Protein AF-A0A9P4DMH4-F1 (afdb_monomer_lite)

InterPro domains:
  IPR035386 Arm, DNA-binding domain [PF17293] (10-62)

Structure (mmCIF, N/CA/C/O backbone):
data_AF-A0A9P4DMH4-F1
#
_entry.id   AF-A0A9P4DMH4-F1
#
loop_
_atom_site.group_PDB
_atom_site.id
_atom_site.type_symbol
_atom_site.label_atom_id
_atom_site.label_alt_id
_atom_site.label_comp_id
_atom_site.label_asym_id
_atom_site.label_entity_id
_atom_site.label_seq_id
_atom_site.pdbx_PDB_ins_code
_atom_site.Cartn_x
_atom_site.Cartn_y
_atom_site.Cartn_z
_atom_site.occupancy
_atom_site.B_iso_or_equiv
_atom_site.auth_seq_id
_atom_site.auth_comp_id
_atom_site.auth_asym_id
_atom_site.auth_atom_id
_atom_site.pdbx_PDB_model_num
ATOM 1 N N . MET A 1 1 ? -18.482 -13.446 7.324 1.00 39.50 1 MET A N 1
ATOM 2 C CA . MET A 1 1 ? -17.964 -12.811 6.092 1.00 39.50 1 MET A CA 1
ATOM 3 C C . MET A 1 1 ? -16.515 -13.240 5.913 1.00 39.50 1 MET A C 1
ATOM 5 O O . MET A 1 1 ? -15.738 -13.058 6.845 1.00 39.50 1 MET A O 1
ATOM 9 N N . SER A 1 2 ? -16.167 -13.879 4.794 1.00 43.19 2 SER A N 1
ATOM 10 C CA . SER A 1 2 ? -14.784 -14.266 4.486 1.00 43.19 2 SER A CA 1
ATOM 11 C C . SER A 1 2 ? -13.963 -13.011 4.193 1.00 43.19 2 SER A C 1
ATOM 13 O O . SER A 1 2 ? -14.339 -12.197 3.357 1.00 43.19 2 SER A O 1
ATOM 15 N N . ARG A 1 3 ? -12.874 -12.817 4.936 1.00 47.41 3 ARG A N 1
ATOM 16 C CA . ARG A 1 3 ? -11.991 -11.658 4.804 1.00 47.41 3 ARG A CA 1
ATOM 17 C C . ARG A 1 3 ? -10.997 -11.933 3.681 1.00 47.41 3 ARG A C 1
ATOM 19 O O . ARG A 1 3 ? -10.138 -12.792 3.861 1.00 47.41 3 ARG A O 1
ATOM 26 N N . SER A 1 4 ? -11.099 -11.203 2.573 1.00 52.88 4 SER A N 1
ATOM 27 C CA . SER A 1 4 ? -10.150 -11.358 1.474 1.00 52.88 4 SER A CA 1
ATOM 28 C C . SER A 1 4 ? -8.776 -10.778 1.835 1.00 52.88 4 SER A C 1
ATOM 30 O O . SER A 1 4 ? -8.663 -9.652 2.334 1.00 52.88 4 SER A O 1
ATOM 32 N N . THR A 1 5 ? -7.720 -11.564 1.630 1.00 55.66 5 THR A N 1
ATOM 33 C CA . THR A 1 5 ? -6.328 -11.209 1.924 1.00 55.66 5 THR A CA 1
ATOM 34 C C . THR A 1 5 ? -5.636 -10.705 0.666 1.00 55.66 5 THR A C 1
ATOM 36 O O . THR A 1 5 ? -5.555 -11.412 -0.336 1.00 55.66 5 THR A O 1
ATOM 39 N N . PHE A 1 6 ? -5.110 -9.481 0.728 1.00 57.44 6 PHE A N 1
ATOM 40 C CA . PHE A 1 6 ? -4.440 -8.838 -0.396 1.00 57.44 6 PHE A CA 1
ATOM 41 C C . PHE A 1 6 ? -2.969 -8.565 -0.062 1.00 57.44 6 PHE A C 1
ATOM 43 O O . PHE A 1 6 ? -2.655 -7.862 0.905 1.00 57.44 6 PHE A O 1
ATOM 50 N N . LYS A 1 7 ? -2.053 -9.135 -0.852 1.00 58.47 7 LYS A N 1
ATOM 51 C CA . LYS A 1 7 ? -0.603 -8.929 -0.729 1.00 58.47 7 LYS A CA 1
ATOM 52 C C . LYS A 1 7 ? -0.048 -8.409 -2.048 1.00 58.47 7 LYS A C 1
ATOM 54 O O . LYS A 1 7 ? -0.271 -9.017 -3.091 1.00 58.47 7 LYS A O 1
ATOM 59 N N . ILE A 1 8 ? 0.719 -7.326 -1.990 1.00 59.78 8 ILE A N 1
ATOM 60 C CA . ILE A 1 8 ? 1.493 -6.827 -3.130 1.00 59.78 8 ILE A CA 1
ATOM 61 C C . ILE A 1 8 ? 2.971 -7.076 -2.862 1.00 59.78 8 ILE A C 1
ATOM 63 O O . ILE A 1 8 ? 3.478 -6.695 -1.810 1.00 59.78 8 ILE A O 1
ATOM 67 N N . LEU A 1 9 ? 3.671 -7.669 -3.829 1.00 62.66 9 LEU A N 1
ATOM 68 C CA . LEU A 1 9 ? 5.125 -7.794 -3.824 1.00 62.66 9 LEU A CA 1
ATOM 69 C C . LEU A 1 9 ? 5.705 -7.257 -5.133 1.00 62.66 9 LEU A C 1
ATOM 71 O O . LEU A 1 9 ? 5.374 -7.746 -6.211 1.00 62.66 9 LEU A O 1
ATOM 75 N N . PHE A 1 10 ? 6.629 -6.307 -5.030 1.00 64.44 10 PHE A N 1
ATOM 76 C CA . PHE A 1 10 ? 7.429 -5.849 -6.163 1.00 64.44 10 PHE A CA 1
ATOM 77 C C . PHE A 1 10 ? 8.751 -6.618 -6.219 1.00 64.44 10 PHE A C 1
ATOM 79 O O . PHE A 1 10 ? 9.413 -6.785 -5.197 1.00 64.44 10 PHE A O 1
ATOM 86 N N . TYR A 1 11 ? 9.140 -7.098 -7.401 1.00 63.84 11 TYR A N 1
ATOM 87 C CA . TYR A 1 11 ? 10.404 -7.811 -7.603 1.00 63.84 11 TYR A CA 1
ATOM 88 C C . TYR A 1 11 ? 10.911 -7.672 -9.040 1.00 63.84 11 TYR A C 1
ATOM 90 O O . TYR A 1 11 ? 10.121 -7.504 -9.960 1.00 63.84 11 TYR A O 1
ATOM 98 N N . VAL A 1 12 ? 12.220 -7.779 -9.266 1.00 73.31 12 VAL A N 1
ATOM 99 C CA . VAL A 1 12 ? 12.783 -7.862 -10.626 1.00 73.31 12 VAL A CA 1
ATOM 100 C C . VAL A 1 12 ? 12.801 -9.308 -11.121 1.00 73.31 12 VAL A C 1
ATOM 102 O O . VAL A 1 12 ? 13.187 -10.224 -10.387 1.00 73.31 12 VAL A O 1
ATOM 105 N N . LYS A 1 13 ? 12.396 -9.545 -12.374 1.00 74.50 13 LYS A N 1
ATOM 106 C CA . LYS A 1 13 ? 12.427 -10.892 -12.966 1.00 74.50 13 LYS A CA 1
ATOM 107 C C . LYS A 1 13 ? 13.817 -11.212 -13.518 1.00 74.50 13 LYS A C 1
ATOM 109 O O . LYS A 1 13 ? 14.121 -10.888 -14.663 1.00 74.50 13 LYS A O 1
ATOM 114 N N . LYS A 1 14 ? 14.649 -11.871 -12.703 1.00 69.25 14 LYS A N 1
ATOM 115 C CA . LYS A 1 14 ? 15.977 -12.369 -13.111 1.00 69.25 14 LYS A CA 1
ATOM 116 C C . LYS A 1 14 ? 15.875 -13.279 -14.347 1.00 69.25 14 LYS A C 1
ATOM 118 O O . LYS A 1 14 ? 14.945 -14.075 -14.443 1.00 69.25 14 LYS A O 1
ATOM 123 N N . GLY A 1 15 ? 16.819 -13.144 -15.281 1.00 70.69 15 GLY A N 1
ATOM 124 C CA . GLY A 1 15 ? 16.853 -13.913 -16.536 1.00 70.69 15 GLY A CA 1
ATOM 125 C C . GLY A 1 15 ? 15.917 -13.399 -17.637 1.00 70.69 15 GLY A C 1
ATOM 126 O O . GLY A 1 15 ? 15.794 -14.026 -18.680 1.00 70.69 15 GLY A O 1
ATOM 127 N N . SER A 1 16 ? 15.236 -12.270 -17.425 1.00 78.19 16 SER A N 1
ATOM 128 C CA . SER A 1 16 ? 14.457 -11.571 -18.458 1.00 78.19 16 SER A CA 1
ATOM 129 C C . SER A 1 16 ? 15.060 -10.200 -18.763 1.00 78.19 16 SER A C 1
ATOM 131 O O . SER A 1 16 ? 14.328 -9.220 -18.881 1.00 78.19 16 SER A O 1
ATOM 133 N N . GLU A 1 17 ? 16.393 -10.127 -18.835 1.00 80.12 17 GLU A N 1
ATOM 134 C CA . GLU A 1 17 ? 17.101 -8.892 -19.182 1.00 80.12 17 GLU A CA 1
ATOM 135 C C . GLU A 1 17 ? 16.695 -8.416 -20.575 1.00 80.12 17 GLU A C 1
ATOM 137 O O . GLU A 1 17 ? 16.576 -9.192 -21.526 1.00 80.12 17 GLU A O 1
ATOM 142 N N . ARG A 1 18 ? 16.422 -7.119 -20.677 1.00 76.75 18 ARG A N 1
ATOM 143 C CA . ARG A 1 18 ? 16.128 -6.453 -21.943 1.00 76.75 18 ARG A CA 1
ATOM 144 C C . ARG A 1 18 ? 17.430 -6.161 -22.688 1.00 76.75 18 ARG A C 1
ATOM 146 O O . ARG A 1 18 ? 18.511 -6.222 -22.115 1.00 76.75 18 ARG A O 1
ATOM 153 N N . ALA A 1 19 ? 17.323 -5.778 -23.960 1.00 73.81 19 ALA A N 1
ATOM 154 C CA . ALA A 1 19 ? 18.481 -5.458 -24.805 1.00 73.81 19 ALA A CA 1
ATOM 155 C C . ALA A 1 19 ? 19.390 -4.347 -24.230 1.00 73.81 19 ALA A C 1
ATOM 157 O O . ALA A 1 19 ? 20.565 -4.279 -24.567 1.00 73.81 19 ALA A O 1
ATOM 158 N N . ASN A 1 20 ? 18.865 -3.498 -23.340 1.00 68.25 20 ASN A N 1
ATOM 159 C CA . ASN A 1 20 ? 19.614 -2.467 -22.613 1.00 68.25 20 ASN A CA 1
ATOM 160 C C . ASN A 1 20 ? 20.302 -2.978 -21.323 1.00 68.25 20 ASN A C 1
ATOM 162 O O . ASN A 1 20 ? 20.862 -2.179 -20.577 1.00 68.25 20 ASN A O 1
ATOM 166 N N . GLY A 1 21 ? 20.234 -4.281 -21.027 1.00 72.88 21 GLY A N 1
ATOM 167 C CA . GLY A 1 21 ? 20.795 -4.904 -19.824 1.00 72.88 21 GLY A CA 1
ATOM 168 C C . GLY A 1 21 ? 19.981 -4.685 -18.543 1.00 72.88 21 GLY A C 1
ATOM 169 O O . GLY A 1 21 ? 20.475 -4.953 -17.449 1.00 72.88 21 GLY A O 1
ATOM 170 N N . TYR A 1 22 ? 18.757 -4.150 -18.632 1.00 72.88 22 TYR A N 1
ATOM 171 C CA . TYR A 1 22 ? 17.912 -3.877 -17.463 1.00 72.88 22 TYR A CA 1
ATOM 172 C C . TYR A 1 22 ? 16.897 -5.000 -17.232 1.00 72.88 22 TYR A C 1
ATOM 174 O O . TYR A 1 22 ? 16.486 -5.697 -18.162 1.00 72.88 22 TYR A O 1
ATOM 182 N N . LEU A 1 23 ? 16.464 -5.163 -15.980 1.00 71.62 23 LEU A N 1
ATOM 183 C CA . LEU A 1 23 ? 15.501 -6.187 -15.583 1.00 71.62 23 LEU A CA 1
ATOM 184 C C . LEU A 1 23 ? 14.096 -5.597 -15.438 1.00 71.62 23 LEU A C 1
ATOM 186 O O . LEU A 1 23 ? 13.938 -4.583 -14.757 1.00 71.62 23 LEU A O 1
ATOM 190 N N . PRO A 1 24 ? 13.049 -6.245 -15.968 1.00 67.75 24 PRO A N 1
ATOM 191 C CA . PRO A 1 24 ? 11.692 -5.765 -15.792 1.00 67.75 24 PRO A CA 1
ATOM 192 C C . PRO A 1 24 ? 11.276 -5.889 -14.322 1.00 67.75 24 PRO A C 1
ATOM 194 O O . PRO A 1 24 ? 11.359 -6.962 -13.711 1.00 67.75 24 PRO A O 1
ATOM 197 N N . LEU A 1 25 ? 10.787 -4.782 -13.769 1.00 63.97 25 LEU A N 1
ATOM 198 C CA . LEU A 1 25 ? 10.080 -4.745 -12.502 1.00 63.97 25 LEU A CA 1
ATOM 199 C C . LEU A 1 25 ? 8.726 -5.425 -12.684 1.00 63.97 25 LEU A C 1
ATOM 201 O O . LEU A 1 25 ? 7.946 -5.097 -13.581 1.00 63.97 25 LEU A O 1
ATOM 205 N N . MET A 1 26 ? 8.452 -6.371 -11.806 1.00 67.19 26 MET A N 1
ATOM 206 C CA . MET A 1 26 ? 7.219 -7.126 -11.732 1.00 67.19 26 MET A CA 1
ATOM 207 C C . MET A 1 26 ? 6.473 -6.732 -10.467 1.00 67.19 26 MET A C 1
ATOM 209 O O . MET A 1 26 ? 7.071 -6.539 -9.407 1.00 67.19 26 MET A O 1
ATOM 213 N N . CYS A 1 27 ? 5.156 -6.674 -10.577 1.00 63.28 27 CYS A N 1
ATOM 214 C CA . CYS A 1 27 ? 4.256 -6.626 -9.446 1.00 63.28 27 CYS A CA 1
ATOM 215 C C . CYS A 1 27 ? 3.540 -7.971 -9.353 1.00 63.28 27 CYS A C 1
ATOM 217 O O . CYS A 1 27 ? 2.986 -8.478 -10.332 1.00 63.28 27 CYS A O 1
ATOM 219 N N . ARG A 1 28 ? 3.586 -8.570 -8.168 1.00 63.62 28 ARG A N 1
ATOM 220 C CA . ARG A 1 28 ? 2.813 -9.747 -7.802 1.00 63.62 28 ARG A CA 1
ATOM 221 C C . ARG A 1 28 ? 1.688 -9.296 -6.888 1.00 63.62 28 ARG A C 1
ATOM 223 O O . ARG A 1 28 ? 1.944 -8.905 -5.753 1.00 63.62 28 ARG A O 1
ATOM 230 N N . LEU A 1 29 ? 0.466 -9.395 -7.386 1.00 62.38 29 LEU A N 1
ATOM 231 C CA . LEU A 1 29 ? -0.751 -9.317 -6.594 1.00 62.38 29 LEU A CA 1
ATOM 232 C C . LEU A 1 29 ? -1.105 -10.735 -6.157 1.00 62.38 29 LEU A C 1
ATOM 234 O O . LEU A 1 29 ? -1.257 -11.625 -6.990 1.00 62.38 29 LEU A O 1
ATOM 238 N N . THR A 1 30 ? -1.212 -10.959 -4.856 1.00 62.56 30 THR A N 1
ATOM 239 C CA . THR A 1 30 ? -1.816 -12.166 -4.299 1.00 62.56 30 THR A CA 1
ATOM 240 C C . THR A 1 30 ? -3.126 -11.787 -3.640 1.00 62.56 30 THR A C 1
ATOM 242 O O . THR A 1 30 ? -3.146 -10.942 -2.746 1.00 62.56 30 THR A O 1
ATOM 245 N N . VAL A 1 31 ? -4.193 -12.434 -4.081 1.00 60.66 31 VAL A N 1
ATOM 246 C CA . VAL A 1 31 ? -5.561 -12.211 -3.640 1.00 60.66 31 VAL A CA 1
ATOM 247 C C . VAL A 1 31 ? -6.135 -13.563 -3.255 1.00 60.66 31 VAL A C 1
ATOM 249 O O . VAL A 1 31 ? -6.266 -14.424 -4.112 1.00 60.66 31 VAL A O 1
ATOM 252 N N . ASP A 1 32 ? -6.402 -13.794 -1.971 1.00 62.03 32 ASP A N 1
ATOM 253 C CA . ASP A 1 32 ? -6.995 -15.058 -1.487 1.00 62.03 32 ASP A CA 1
ATOM 254 C C . ASP A 1 32 ? -6.256 -16.332 -1.930 1.00 62.03 32 ASP A C 1
ATOM 256 O O . ASP A 1 32 ? -6.831 -17.405 -2.075 1.00 62.03 32 ASP A O 1
ATOM 260 N N . GLY A 1 33 ? -4.938 -16.210 -2.120 1.00 63.16 33 GLY A N 1
ATOM 261 C CA . GLY A 1 33 ? -4.075 -17.286 -2.610 1.00 63.16 33 GLY A CA 1
ATOM 262 C C . GLY A 1 33 ? -3.935 -17.334 -4.134 1.00 63.16 33 GLY A C 1
ATOM 263 O O . GLY A 1 33 ? -2.963 -17.912 -4.618 1.00 63.16 33 GLY A O 1
ATOM 264 N N . GLU A 1 34 ? -4.805 -16.663 -4.895 1.00 65.25 34 GLU A N 1
ATOM 265 C CA . GLU A 1 34 ? -4.633 -16.484 -6.335 1.00 65.25 34 GLU A CA 1
ATOM 266 C C . GLU A 1 34 ? -3.543 -15.444 -6.612 1.00 65.25 34 GLU A C 1
ATOM 268 O O . GLU A 1 34 ? -3.546 -14.334 -6.077 1.00 65.25 34 GLU A O 1
ATOM 273 N N . ILE A 1 35 ? -2.572 -15.808 -7.450 1.00 69.06 35 ILE A N 1
ATOM 274 C CA . ILE A 1 35 ? -1.441 -14.949 -7.789 1.00 69.06 35 ILE A CA 1
ATOM 275 C C . ILE A 1 35 ? -1.618 -14.412 -9.209 1.00 69.06 35 ILE A C 1
ATOM 277 O O . ILE A 1 35 ? -1.555 -15.166 -10.177 1.00 69.06 35 ILE A O 1
ATOM 281 N N . LYS A 1 36 ? -1.726 -13.088 -9.344 1.00 65.12 36 LYS A N 1
ATOM 282 C CA . LYS A 1 36 ? -1.579 -12.379 -10.618 1.00 65.12 36 LYS A CA 1
ATOM 283 C C . LYS A 1 36 ? -0.235 -11.664 -10.645 1.00 65.12 36 LYS A C 1
ATOM 285 O O . LYS A 1 36 ? 0.086 -10.862 -9.769 1.00 65.12 36 LYS A O 1
ATOM 290 N N . GLN A 1 37 ? 0.577 -11.971 -11.650 1.00 63.56 37 GLN A N 1
ATOM 291 C CA . GLN A 1 37 ? 1.851 -11.298 -11.891 1.00 63.56 37 GLN A CA 1
ATOM 292 C C . GLN A 1 37 ? 1.735 -10.468 -13.154 1.00 63.56 37 GLN A C 1
ATOM 294 O O . GLN A 1 37 ? 1.345 -10.979 -14.199 1.00 63.56 37 GLN A O 1
ATOM 299 N N . PHE A 1 38 ? 2.121 -9.205 -13.069 1.00 60.94 38 PHE A N 1
ATOM 300 C CA . PHE A 1 38 ? 2.184 -8.328 -14.225 1.00 60.94 38 PHE A CA 1
ATOM 301 C C . PHE A 1 38 ? 3.495 -7.561 -14.206 1.00 60.94 38 PHE A C 1
ATOM 303 O O . PHE A 1 38 ? 4.059 -7.250 -13.155 1.00 60.94 38 PHE A O 1
ATOM 310 N N . SER A 1 39 ? 4.013 -7.293 -15.400 1.00 58.47 39 SER A N 1
ATOM 311 C CA . SER A 1 39 ? 5.137 -6.382 -15.531 1.00 58.47 39 SER A CA 1
ATOM 312 C C . SER A 1 39 ? 4.648 -4.976 -15.218 1.00 58.47 39 SER A C 1
ATOM 314 O O . SER A 1 39 ? 3.657 -4.521 -15.786 1.00 58.47 39 SER A O 1
ATOM 316 N N . CYS A 1 40 ? 5.386 -4.261 -14.376 1.00 56.16 40 CYS A N 1
ATOM 317 C CA . CYS A 1 40 ? 5.196 -2.830 -14.174 1.00 56.16 40 CYS A CA 1
ATOM 318 C C . CYS A 1 40 ? 5.619 -2.016 -15.410 1.00 56.16 40 CYS A C 1
ATOM 320 O O . CYS A 1 40 ? 5.542 -0.793 -15.372 1.00 56.16 40 CYS A O 1
ATOM 322 N N . LYS A 1 41 ? 6.113 -2.678 -16.475 1.00 59.09 41 LYS A N 1
ATOM 323 C CA . LYS A 1 41 ? 6.662 -2.077 -17.702 1.00 59.09 41 LYS A CA 1
ATOM 324 C C . LYS A 1 41 ? 7.716 -1.005 -17.410 1.00 59.09 41 LYS A C 1
ATOM 326 O O . LYS A 1 41 ? 7.823 -0.011 -18.127 1.00 59.09 41 LYS A O 1
ATOM 331 N N . LEU A 1 42 ? 8.464 -1.236 -16.337 1.00 56.97 42 LEU A N 1
ATOM 332 C CA . LEU A 1 42 ? 9.590 -0.446 -15.872 1.00 56.97 42 LEU A CA 1
ATOM 333 C C . LEU A 1 42 ? 10.781 -1.381 -15.847 1.00 56.97 42 LEU A C 1
ATOM 335 O O . LEU A 1 42 ? 10.671 -2.475 -15.296 1.00 56.97 42 LEU A O 1
ATOM 339 N N . ASP A 1 43 ? 11.891 -0.946 -16.417 1.00 63.06 43 ASP A N 1
ATOM 340 C CA . ASP A 1 43 ? 13.124 -1.711 -16.387 1.00 63.06 43 ASP A CA 1
ATOM 341 C C . ASP A 1 43 ? 14.061 -1.079 -15.356 1.00 63.06 43 ASP A C 1
ATOM 343 O O . ASP A 1 43 ? 14.266 0.135 -15.330 1.00 63.06 43 ASP A O 1
ATOM 347 N N . VAL A 1 44 ? 14.585 -1.907 -14.461 1.00 63.28 44 VAL A N 1
ATOM 348 C CA . VAL A 1 44 ? 15.454 -1.509 -13.359 1.00 63.28 44 VAL A CA 1
ATOM 349 C C . VAL A 1 44 ? 16.860 -2.026 -13.656 1.00 63.28 44 VAL A C 1
ATOM 351 O O . VAL A 1 44 ? 17.021 -3.226 -13.907 1.00 63.28 44 VAL A O 1
ATOM 354 N N . PRO A 1 45 ? 17.894 -1.169 -13.606 1.00 70.12 45 PRO A N 1
ATOM 355 C CA . PRO A 1 45 ? 19.273 -1.627 -13.697 1.00 70.12 45 PRO A CA 1
ATOM 356 C C . PRO A 1 45 ? 19.565 -2.627 -12.568 1.00 70.12 45 PRO A C 1
ATOM 358 O O . PRO A 1 45 ? 19.300 -2.303 -11.408 1.00 70.12 45 PRO A O 1
ATOM 361 N N . PRO A 1 46 ? 20.158 -3.803 -12.844 1.00 69.44 46 PRO A N 1
ATOM 362 C CA . PRO A 1 46 ? 20.437 -4.807 -11.814 1.00 69.44 46 PRO A CA 1
ATOM 363 C C . PRO A 1 46 ? 21.249 -4.254 -10.636 1.00 69.44 46 PRO A C 1
ATOM 365 O O . PRO A 1 46 ? 20.991 -4.601 -9.489 1.00 69.44 46 PRO A O 1
ATOM 368 N N . LYS A 1 47 ? 22.183 -3.335 -10.918 1.00 67.94 47 LYS A N 1
ATOM 369 C CA . LYS A 1 47 ? 23.032 -2.661 -9.920 1.00 67.94 47 LYS A CA 1
ATOM 370 C C . LYS A 1 47 ? 22.260 -1.760 -8.954 1.00 67.94 47 LYS A C 1
ATOM 372 O O . LYS A 1 47 ? 22.762 -1.462 -7.878 1.00 67.94 47 LYS A O 1
ATOM 377 N N . LEU A 1 48 ? 21.070 -1.311 -9.345 1.00 63.09 48 LEU A N 1
ATOM 378 C CA . LEU A 1 48 ? 20.211 -0.461 -8.527 1.00 63.09 48 LEU A CA 1
ATOM 379 C C . LEU A 1 48 ? 19.154 -1.274 -7.771 1.00 63.09 48 LEU A C 1
ATOM 381 O O . LEU A 1 48 ? 18.408 -0.696 -6.988 1.00 63.09 48 LEU A O 1
ATOM 385 N N . TRP A 1 49 ? 19.072 -2.594 -7.981 1.00 64.56 49 TRP A N 1
ATOM 386 C CA . TRP A 1 49 ? 18.133 -3.457 -7.272 1.00 64.56 49 TRP A CA 1
ATOM 387 C C . TRP A 1 49 ? 18.771 -4.126 -6.051 1.00 64.56 49 TRP A C 1
ATOM 389 O O . TRP A 1 49 ? 19.634 -4.996 -6.172 1.00 64.56 49 TRP A O 1
ATOM 399 N N . ASP A 1 50 ? 18.275 -3.792 -4.865 1.00 61.56 50 ASP A N 1
ATOM 400 C CA . ASP A 1 50 ? 18.610 -4.484 -3.629 1.00 61.56 50 ASP A CA 1
ATOM 401 C C . ASP A 1 50 ? 17.688 -5.698 -3.432 1.00 61.56 50 ASP A C 1
ATOM 403 O O . ASP A 1 50 ? 16.481 -5.583 -3.205 1.00 61.56 50 ASP A O 1
ATOM 407 N N . VAL A 1 51 ? 18.285 -6.890 -3.499 1.00 56.94 51 VAL A N 1
ATOM 408 C CA . VAL A 1 51 ? 17.606 -8.184 -3.342 1.00 56.94 51 VAL A CA 1
ATOM 409 C C . VAL A 1 51 ? 17.109 -8.411 -1.912 1.00 56.94 51 VAL A C 1
ATOM 411 O O . VAL A 1 51 ? 16.086 -9.071 -1.738 1.00 56.94 51 VAL A O 1
ATOM 414 N N . LYS A 1 52 ? 17.801 -7.880 -0.894 1.00 53.16 52 LYS A N 1
ATOM 415 C CA . LYS A 1 52 ? 17.433 -8.067 0.519 1.00 53.16 52 LYS A CA 1
ATOM 416 C C . LYS A 1 52 ? 16.226 -7.220 0.895 1.00 53.16 52 LYS A C 1
ATOM 418 O O . LYS A 1 52 ? 15.385 -7.666 1.668 1.00 53.16 52 LYS A O 1
ATOM 423 N N . THR A 1 53 ? 16.131 -6.018 0.335 1.00 48.97 53 THR A N 1
ATOM 424 C CA . THR A 1 53 ? 15.052 -5.077 0.660 1.00 48.97 53 THR A CA 1
ATOM 425 C C . THR A 1 53 ? 13.964 -4.992 -0.411 1.00 48.97 53 THR A C 1
ATOM 427 O O . THR A 1 53 ? 12.941 -4.347 -0.182 1.00 48.97 53 THR A O 1
ATOM 430 N N . ALA A 1 54 ? 14.149 -5.669 -1.551 1.00 50.97 54 ALA A N 1
ATOM 431 C CA . ALA A 1 54 ? 13.294 -5.587 -2.735 1.00 50.97 54 ALA A CA 1
ATOM 432 C C . ALA A 1 54 ? 13.073 -4.131 -3.202 1.00 50.97 54 ALA A C 1
ATOM 434 O O . ALA A 1 54 ? 11.941 -3.705 -3.461 1.00 50.97 54 ALA A O 1
ATOM 435 N N . ARG A 1 55 ? 14.161 -3.348 -3.259 1.00 51.84 55 ARG A N 1
ATOM 436 C CA . ARG A 1 55 ? 14.160 -1.909 -3.584 1.00 51.84 55 ARG A CA 1
ATOM 437 C C . ARG A 1 55 ? 14.931 -1.634 -4.870 1.00 51.84 55 ARG A C 1
ATOM 439 O O . ARG A 1 55 ? 15.956 -2.253 -5.111 1.00 51.84 55 ARG A O 1
ATOM 446 N N . ALA A 1 56 ? 14.478 -0.644 -5.638 1.00 48.34 56 ALA A N 1
ATOM 447 C CA . ALA A 1 56 ? 15.269 0.005 -6.682 1.00 48.34 56 ALA A CA 1
ATOM 448 C C . ALA A 1 56 ? 15.762 1.376 -6.173 1.00 48.34 56 ALA A C 1
ATOM 450 O O . ALA A 1 56 ? 14.958 2.146 -5.639 1.00 48.34 56 ALA A O 1
ATOM 451 N N . THR A 1 57 ? 17.047 1.695 -6.325 1.00 48.81 57 THR A N 1
ATOM 452 C CA . THR A 1 57 ? 17.631 3.011 -6.012 1.00 48.81 57 THR A CA 1
ATOM 453 C C . THR A 1 57 ? 17.588 3.942 -7.238 1.00 48.81 57 THR A C 1
ATOM 455 O O . THR A 1 57 ? 17.866 3.519 -8.355 1.00 48.81 57 THR A O 1
ATOM 458 N N . GLY A 1 58 ? 17.224 5.221 -7.055 1.00 45.84 58 GLY A N 1
ATOM 459 C CA . GLY A 1 58 ? 17.255 6.256 -8.111 1.00 45.84 58 GLY A CA 1
ATOM 460 C C . GLY A 1 58 ? 15.900 6.695 -8.705 1.00 45.84 58 GLY A C 1
ATOM 461 O O . GLY A 1 58 ? 14.858 6.085 -8.480 1.00 45.84 58 GLY A O 1
ATOM 462 N N . SER A 1 59 ? 15.923 7.791 -9.476 1.00 43.22 59 SER A N 1
ATOM 463 C CA . SER A 1 59 ? 14.769 8.554 -10.004 1.00 43.22 59 SER A CA 1
ATOM 464 C C . SER A 1 59 ? 14.050 7.946 -11.227 1.00 43.22 59 SER A C 1
ATOM 466 O O . SER A 1 59 ? 13.142 8.567 -11.784 1.00 43.22 59 SER A O 1
ATOM 468 N N . TYR A 1 60 ? 14.402 6.721 -11.635 1.00 40.12 60 TYR A N 1
ATOM 469 C CA . TYR A 1 60 ? 13.972 6.069 -12.888 1.00 40.12 60 TYR A CA 1
ATOM 470 C C . TYR A 1 60 ? 12.480 5.683 -12.974 1.00 40.12 60 TYR A C 1
ATOM 472 O O . TYR A 1 60 ? 12.016 5.202 -14.004 1.00 40.12 60 TYR A O 1
ATOM 480 N N . LEU A 1 61 ? 11.701 5.882 -11.910 1.00 47.66 61 LEU A N 1
ATOM 481 C CA . LEU A 1 61 ? 10.308 5.431 -11.814 1.00 47.66 61 LEU A CA 1
ATOM 482 C C . LEU A 1 61 ? 9.284 6.541 -12.103 1.00 47.66 61 LEU A C 1
ATOM 484 O O . LEU A 1 61 ? 8.119 6.378 -11.755 1.00 47.66 61 LEU A O 1
ATOM 488 N N . THR A 1 62 ? 9.684 7.680 -12.669 1.00 40.31 62 THR A N 1
ATOM 489 C CA . THR A 1 62 ? 8.910 8.918 -12.491 1.00 40.31 62 THR A CA 1
ATOM 490 C C . THR A 1 62 ? 7.703 9.115 -13.417 1.00 40.31 62 THR A C 1
ATOM 492 O O . THR A 1 62 ? 6.681 9.512 -12.883 1.00 40.31 62 THR A O 1
ATOM 495 N N . ASN A 1 63 ? 7.699 8.803 -14.723 1.00 39.69 63 ASN A N 1
ATOM 496 C CA . ASN A 1 63 ? 6.704 9.469 -15.604 1.00 39.69 63 ASN A CA 1
ATOM 497 C C . ASN A 1 63 ? 5.972 8.652 -16.701 1.00 39.69 63 ASN A C 1
ATOM 499 O O . ASN A 1 63 ? 5.410 9.257 -17.605 1.00 39.69 63 ASN A O 1
ATOM 503 N N . ILE A 1 64 ? 5.910 7.309 -16.668 1.00 44.69 64 ILE A N 1
ATOM 504 C CA . ILE A 1 64 ? 5.276 6.521 -17.770 1.00 44.69 64 ILE A CA 1
ATOM 505 C C . ILE A 1 64 ? 4.157 5.552 -17.301 1.00 44.69 64 ILE A C 1
ATOM 507 O O . ILE A 1 64 ? 3.631 4.754 -18.073 1.00 44.69 64 ILE A O 1
ATOM 511 N N . LYS A 1 65 ? 3.735 5.588 -16.031 1.00 53.38 65 LYS A N 1
ATOM 512 C CA . LYS A 1 65 ? 2.942 4.476 -15.470 1.00 53.38 65 LYS A CA 1
ATOM 513 C C . LYS A 1 65 ? 1.437 4.494 -15.792 1.00 53.38 65 LYS A C 1
ATOM 515 O O . LYS A 1 65 ? 0.886 3.444 -16.104 1.00 53.38 65 LYS A O 1
ATOM 520 N N . SER A 1 66 ? 0.778 5.656 -15.786 1.00 49.28 66 SER A N 1
ATOM 521 C CA . SER A 1 66 ? -0.687 5.755 -15.934 1.00 49.28 66 SER A CA 1
ATOM 522 C C . SER A 1 66 ? -1.197 5.473 -17.352 1.00 49.28 66 SER A C 1
ATOM 524 O O . SER A 1 66 ? -2.177 4.755 -17.517 1.00 49.28 66 SER A O 1
ATOM 526 N N . ILE A 1 67 ? -0.509 5.968 -18.386 1.00 48.28 67 ILE A N 1
ATOM 527 C CA . ILE A 1 67 ? -0.893 5.738 -19.793 1.00 48.28 67 ILE A CA 1
ATOM 528 C C . ILE A 1 67 ? -0.715 4.259 -20.173 1.00 48.28 67 ILE A C 1
ATOM 530 O O . ILE A 1 67 ? -1.548 3.686 -20.871 1.00 48.28 67 ILE A O 1
ATOM 534 N N . ARG A 1 68 ? 0.322 3.594 -19.643 1.00 52.53 68 ARG A N 1
ATOM 535 C CA . ARG A 1 68 ? 0.591 2.171 -19.913 1.00 52.53 68 ARG A CA 1
ATOM 536 C C . ARG A 1 68 ? -0.425 1.208 -19.300 1.00 52.53 68 ARG A C 1
ATOM 538 O O . ARG A 1 68 ? -0.475 0.054 -19.731 1.00 52.53 68 ARG A O 1
ATOM 545 N N . TYR A 1 69 ? -1.246 1.655 -18.346 1.00 53.12 69 TYR A N 1
ATOM 546 C CA . TYR A 1 69 ? -2.374 0.865 -17.845 1.00 53.12 69 TYR A CA 1
ATOM 547 C C . TYR A 1 69 ? -3.453 0.627 -18.898 1.00 53.12 69 TYR A C 1
ATOM 549 O O . TYR A 1 69 ? -4.162 -0.368 -18.805 1.00 53.12 69 TYR A O 1
ATOM 557 N N . LEU A 1 70 ? -3.533 1.479 -19.924 1.00 54.88 70 LEU A N 1
ATOM 558 C CA . LEU A 1 70 ? -4.495 1.338 -21.017 1.00 54.88 70 LEU A CA 1
ATOM 559 C C . LEU A 1 70 ? -4.076 0.289 -22.055 1.00 54.88 70 LEU A C 1
ATOM 561 O O . LEU A 1 70 ? -4.896 -0.150 -22.852 1.00 54.88 70 LEU A O 1
ATOM 565 N N . GLU A 1 71 ? -2.814 -0.147 -22.042 1.00 54.47 71 GLU A N 1
ATOM 566 C CA . GLU A 1 71 ? -2.303 -1.134 -23.001 1.00 54.47 71 GLU A CA 1
ATOM 567 C C . GLU A 1 71 ? -2.721 -2.579 -22.667 1.00 54.47 71 GLU A C 1
ATOM 569 O O . GLU A 1 71 ? -2.530 -3.474 -23.485 1.00 54.47 71 GLU A O 1
ATOM 574 N N . THR A 1 72 ? -3.226 -2.852 -21.456 1.00 54.50 72 THR A N 1
ATOM 575 C CA . THR A 1 72 ? -3.643 -4.203 -21.034 1.00 54.50 72 THR A CA 1
ATOM 576 C C . THR A 1 72 ? -4.850 -4.144 -20.107 1.00 54.50 72 THR A C 1
ATOM 578 O O . THR A 1 72 ? -4.919 -3.263 -19.258 1.00 54.50 72 THR A O 1
ATOM 581 N N . ASP A 1 73 ? -5.720 -5.151 -20.152 1.00 59.97 73 ASP A N 1
ATOM 582 C CA . ASP A 1 73 ? -6.937 -5.209 -19.323 1.00 59.97 73 ASP A CA 1
ATOM 583 C C . ASP A 1 73 ? -6.678 -5.423 -17.811 1.00 59.97 73 ASP A C 1
ATOM 585 O O . ASP A 1 73 ? -7.573 -5.293 -16.981 1.00 59.97 73 ASP 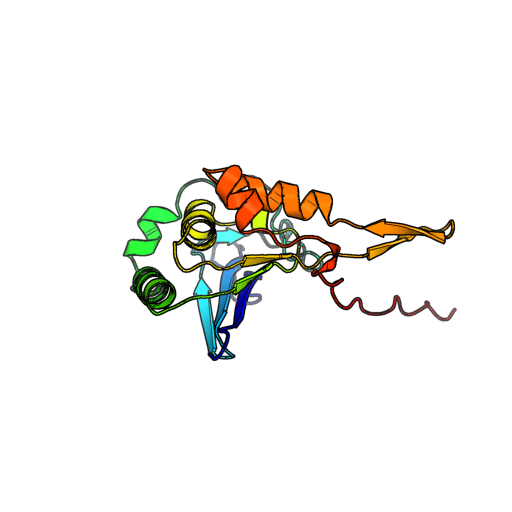A O 1
ATOM 589 N N . ASN A 1 74 ? -5.428 -5.686 -17.411 1.00 58.75 74 ASN A N 1
ATOM 590 C CA . ASN A 1 74 ? -5.049 -5.982 -16.023 1.00 58.75 74 ASN A CA 1
ATOM 591 C C . ASN A 1 74 ? -5.464 -4.892 -15.020 1.00 58.75 74 ASN A C 1
ATOM 593 O O . ASN A 1 74 ? -5.913 -5.204 -13.919 1.00 58.75 74 ASN A O 1
ATOM 597 N N . TYR A 1 75 ? -5.310 -3.613 -15.382 1.00 66.94 75 TYR A N 1
ATOM 598 C CA . TYR A 1 75 ? -5.698 -2.509 -14.497 1.00 66.94 75 TYR A CA 1
ATOM 599 C C . TYR A 1 75 ? -7.221 -2.458 -14.316 1.00 66.94 75 TYR A C 1
ATOM 601 O O . TYR A 1 75 ? -7.706 -2.253 -13.208 1.00 66.94 75 TYR A O 1
ATOM 609 N N . ARG A 1 76 ? -7.985 -2.735 -15.379 1.00 67.94 76 ARG A N 1
ATOM 610 C CA . ARG A 1 76 ? -9.450 -2.786 -15.338 1.00 67.94 76 ARG A CA 1
ATOM 611 C C . ARG A 1 76 ? -9.957 -3.963 -14.503 1.00 67.94 76 ARG A C 1
ATOM 613 O O . ARG A 1 76 ? -10.880 -3.782 -13.714 1.00 67.94 76 ARG A O 1
ATOM 620 N N . GLN A 1 77 ? -9.322 -5.130 -14.615 1.00 66.69 77 GLN A N 1
ATOM 621 C CA . GLN A 1 77 ? -9.625 -6.296 -13.776 1.00 66.69 77 GLN A CA 1
ATOM 622 C C . GLN A 1 77 ? -9.342 -6.020 -12.297 1.00 66.69 77 GLN A C 1
ATOM 624 O O . GLN A 1 77 ? -10.139 -6.391 -11.438 1.00 66.69 77 GLN A O 1
ATOM 629 N N . LEU A 1 78 ? -8.247 -5.316 -11.991 1.00 68.81 78 LEU A N 1
ATOM 630 C CA . LEU A 1 78 ? -7.960 -4.875 -10.629 1.00 68.81 78 LEU A CA 1
ATOM 631 C C . LEU A 1 78 ? -9.046 -3.929 -10.100 1.00 68.81 78 LEU A C 1
ATOM 633 O O . LEU A 1 78 ? -9.494 -4.119 -8.973 1.00 68.81 78 LEU A O 1
ATOM 637 N N . LEU A 1 79 ? -9.475 -2.942 -10.898 1.00 75.62 79 LEU A N 1
ATOM 638 C CA . LEU A 1 79 ? -10.551 -2.020 -10.515 1.00 75.62 79 LEU A CA 1
ATOM 639 C C . LEU A 1 79 ? -11.867 -2.762 -10.246 1.00 75.62 79 LEU A C 1
AT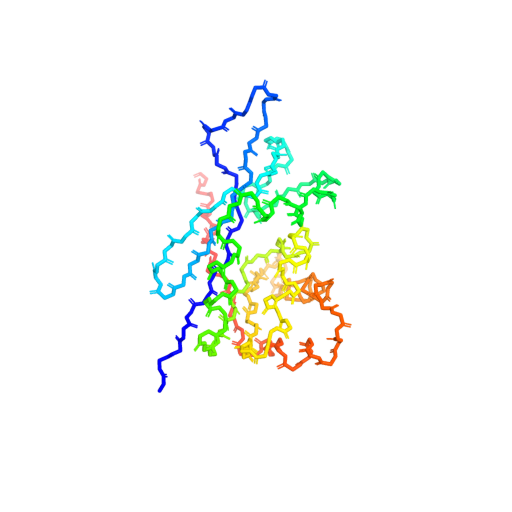OM 641 O O . LEU A 1 79 ? -12.478 -2.566 -9.200 1.00 75.62 79 LEU A O 1
ATOM 645 N N . GLN A 1 80 ? -12.261 -3.674 -11.139 1.00 74.94 80 GLN A N 1
ATOM 646 C CA . GLN A 1 80 ? -13.441 -4.514 -10.921 1.00 74.94 80 GLN A CA 1
ATOM 647 C C . GLN A 1 80 ? -13.325 -5.318 -9.630 1.00 74.94 80 GLN A C 1
ATOM 649 O O . GLN A 1 80 ? -14.281 -5.374 -8.862 1.00 74.94 80 GLN A O 1
ATOM 654 N N . PHE A 1 81 ? -12.154 -5.900 -9.362 1.00 71.88 81 PHE A N 1
ATOM 655 C CA . PHE A 1 81 ? -11.931 -6.688 -8.159 1.00 71.88 81 PHE A CA 1
ATOM 656 C C . PHE A 1 81 ? -12.089 -5.855 -6.881 1.00 71.88 81 PHE A C 1
ATOM 658 O O . PHE A 1 81 ? -12.822 -6.258 -5.979 1.00 71.88 81 PHE A O 1
ATOM 665 N N . ILE A 1 82 ? -11.451 -4.684 -6.796 1.00 78.62 82 ILE A N 1
ATOM 666 C CA . ILE A 1 82 ? -11.548 -3.836 -5.597 1.00 78.62 82 ILE A CA 1
ATOM 667 C C . ILE A 1 82 ? -12.961 -3.285 -5.382 1.00 78.62 82 ILE A C 1
ATOM 669 O O . ILE A 1 82 ? -13.322 -2.979 -4.244 1.00 78.62 82 ILE A O 1
ATOM 673 N N . ASP A 1 83 ? -13.775 -3.206 -6.437 1.00 81.56 83 ASP A N 1
ATOM 674 C CA . ASP A 1 83 ? -15.197 -2.872 -6.359 1.00 81.56 83 ASP A CA 1
ATOM 675 C C . ASP A 1 83 ? -16.080 -4.032 -5.869 1.00 81.56 83 ASP A C 1
ATOM 677 O O . ASP A 1 83 ? -17.140 -3.764 -5.302 1.00 81.56 83 ASP A O 1
ATOM 681 N N . THR A 1 84 ? -15.651 -5.296 -6.004 1.00 80.94 84 THR A N 1
ATOM 682 C CA . THR A 1 84 ? -16.477 -6.458 -5.610 1.00 80.94 84 THR A CA 1
ATOM 683 C C . THR A 1 84 ? -16.788 -6.527 -4.118 1.00 80.94 84 THR A C 1
ATOM 685 O O . THR A 1 84 ? -17.846 -7.028 -3.737 1.00 80.94 84 THR A O 1
ATOM 688 N N . GLY A 1 85 ? -15.897 -6.040 -3.255 1.00 78.81 85 GLY A N 1
ATOM 689 C CA . GLY A 1 85 ? -16.091 -6.189 -1.821 1.00 78.81 85 GLY A CA 1
ATOM 690 C C . GLY A 1 85 ? -14.951 -5.661 -0.959 1.00 78.81 85 GLY A C 1
ATOM 691 O O . GLY A 1 85 ? -13.926 -5.212 -1.476 1.00 78.81 85 GLY A O 1
ATOM 692 N N . PRO A 1 86 ? -15.137 -5.689 0.373 1.00 83.38 86 PRO A N 1
ATOM 693 C CA . PRO A 1 86 ? -14.170 -5.174 1.330 1.00 83.38 86 PRO A CA 1
ATOM 694 C C . PRO A 1 86 ? -12.871 -5.983 1.322 1.00 83.38 86 PRO A C 1
ATOM 696 O O . PRO A 1 86 ? -12.889 -7.212 1.387 1.00 83.38 86 PRO A O 1
ATOM 699 N N . TYR A 1 87 ? -11.733 -5.292 1.340 1.00 81.06 87 TYR A N 1
ATOM 700 C CA . TYR A 1 87 ? -10.411 -5.916 1.367 1.00 81.06 87 TYR A CA 1
ATOM 701 C C . TYR A 1 87 ? -9.480 -5.268 2.397 1.00 81.06 87 TYR A C 1
ATOM 703 O O . TYR A 1 87 ? -9.654 -4.120 2.810 1.00 81.06 87 TYR A O 1
ATOM 711 N N . GLN A 1 88 ? -8.467 -6.024 2.824 1.00 82.25 88 GLN A N 1
ATOM 712 C CA . GLN A 1 88 ? -7.395 -5.548 3.698 1.00 82.25 88 GLN A CA 1
ATOM 713 C C . GLN A 1 88 ? -6.047 -5.666 2.991 1.00 82.25 88 GLN A C 1
ATOM 715 O O . GLN A 1 88 ? -5.700 -6.732 2.486 1.00 82.25 88 GLN A O 1
ATOM 720 N N . ILE A 1 89 ? -5.263 -4.591 3.035 1.00 82.81 89 ILE A N 1
ATOM 721 C CA . ILE A 1 89 ? -3.925 -4.540 2.453 1.00 82.81 89 ILE A CA 1
ATOM 722 C C . ILE A 1 89 ? -2.894 -4.933 3.508 1.00 82.81 89 ILE A C 1
ATOM 724 O O . ILE A 1 89 ? -2.865 -4.373 4.604 1.00 82.81 89 ILE A O 1
ATOM 728 N N . TYR A 1 90 ? -1.998 -5.848 3.149 1.00 80.50 90 TYR A N 1
ATOM 729 C CA . TYR A 1 90 ? -0.793 -6.135 3.918 1.00 80.50 90 TYR A CA 1
ATOM 730 C C . TYR A 1 90 ? 0.429 -5.542 3.223 1.00 80.50 90 TYR A C 1
ATOM 732 O O . TYR A 1 90 ? 0.720 -5.882 2.076 1.00 80.50 90 TYR A O 1
ATOM 740 N N . ILE A 1 91 ? 1.152 -4.674 3.930 1.00 77.50 91 ILE A N 1
ATOM 741 C CA . ILE A 1 91 ? 2.376 -4.048 3.421 1.00 77.50 91 ILE A CA 1
ATOM 742 C C . ILE A 1 91 ? 3.564 -4.722 4.081 1.00 77.50 91 ILE A C 1
ATOM 744 O O . ILE A 1 91 ? 3.709 -4.671 5.296 1.00 77.50 91 ILE A O 1
ATOM 748 N N . MET A 1 92 ? 4.399 -5.370 3.278 1.00 71.56 92 MET A N 1
ATOM 749 C CA . MET A 1 92 ? 5.614 -6.034 3.735 1.00 71.56 92 MET A CA 1
ATOM 750 C C . MET A 1 92 ? 6.808 -5.363 3.060 1.00 71.56 92 MET A C 1
ATOM 752 O O . MET A 1 92 ? 6.915 -5.374 1.834 1.00 71.56 92 MET A O 1
ATOM 756 N N . GLY A 1 93 ? 7.700 -4.779 3.859 1.00 62.88 93 GLY A N 1
ATOM 757 C CA . GLY A 1 93 ? 8.885 -4.077 3.367 1.00 62.88 93 GLY A CA 1
ATOM 758 C C . GLY A 1 93 ? 8.667 -2.588 3.078 1.00 62.88 93 GLY A C 1
ATOM 759 O O . GLY A 1 93 ? 7.573 -2.043 3.194 1.00 62.88 93 GLY A O 1
ATO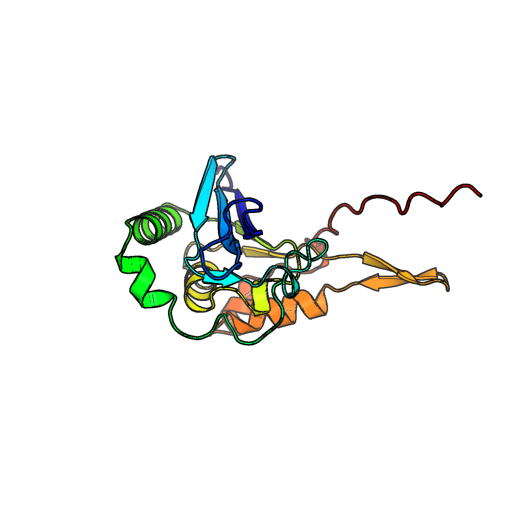M 760 N N . HIS A 1 94 ? 9.753 -1.907 2.717 1.00 53.84 94 HIS A N 1
ATOM 761 C CA . HIS A 1 94 ? 9.816 -0.442 2.654 1.00 53.84 94 HIS A CA 1
ATOM 762 C C . HIS A 1 94 ? 9.452 0.155 1.280 1.00 53.84 94 HIS A C 1
ATOM 764 O O . HIS A 1 94 ? 9.464 1.374 1.100 1.00 53.84 94 HIS A O 1
ATOM 770 N N . SER A 1 95 ? 9.167 -0.679 0.277 1.00 50.91 95 SER A N 1
ATOM 771 C CA . SER A 1 95 ? 9.115 -0.250 -1.130 1.00 50.91 95 SER A CA 1
ATOM 772 C C . SER A 1 95 ? 7.880 0.578 -1.511 1.00 50.91 95 SER A C 1
ATOM 774 O O . SER A 1 95 ? 7.816 1.085 -2.632 1.00 50.91 95 SER A O 1
ATOM 776 N N . CYS A 1 96 ? 6.927 0.802 -0.599 1.00 50.97 96 CYS A N 1
ATOM 777 C CA . CYS A 1 96 ? 5.749 1.639 -0.860 1.00 50.97 96 CYS A CA 1
ATOM 778 C C . CYS A 1 96 ? 6.084 3.109 -1.163 1.00 50.97 96 CYS A C 1
ATOM 780 O O . CYS A 1 96 ? 5.301 3.766 -1.840 1.00 50.97 96 CYS A O 1
ATOM 782 N N . GLY A 1 97 ? 7.240 3.623 -0.725 1.00 47.22 97 GLY A N 1
ATOM 783 C CA . GLY A 1 97 ? 7.625 5.025 -0.946 1.00 47.22 97 GLY A CA 1
ATOM 784 C C . GLY A 1 97 ? 8.026 5.374 -2.389 1.00 47.22 97 GLY A C 1
ATOM 785 O O . GLY A 1 97 ? 7.877 6.524 -2.783 1.00 47.22 97 GLY A O 1
ATOM 786 N N . ASN A 1 98 ? 8.488 4.391 -3.178 1.00 49.25 98 ASN A N 1
ATOM 787 C CA . ASN A 1 98 ? 8.916 4.562 -4.584 1.00 49.25 98 ASN A CA 1
ATOM 788 C C . ASN A 1 98 ? 8.024 3.792 -5.581 1.00 49.25 98 ASN A C 1
ATOM 790 O O . ASN A 1 98 ? 8.291 3.756 -6.785 1.00 49.25 98 ASN A O 1
ATOM 794 N N . SER A 1 99 ? 6.979 3.132 -5.080 1.00 60.47 99 SER A N 1
ATOM 795 C CA . SER A 1 99 ? 6.034 2.358 -5.888 1.00 60.47 99 SER A CA 1
ATOM 796 C C . SER A 1 99 ? 5.149 3.269 -6.752 1.00 60.47 99 SER A C 1
ATOM 798 O O . SER A 1 99 ? 5.285 4.491 -6.746 1.00 60.47 99 SER A O 1
ATOM 800 N N . ASP A 1 100 ? 4.286 2.701 -7.596 1.00 68.94 100 ASP A N 1
ATOM 801 C CA . ASP A 1 100 ? 3.332 3.514 -8.357 1.00 68.94 100 ASP A CA 1
ATOM 802 C C . ASP A 1 100 ? 2.352 4.228 -7.416 1.00 68.94 100 ASP A C 1
ATOM 804 O O . ASP A 1 100 ? 1.450 3.606 -6.856 1.00 68.94 100 ASP A O 1
ATOM 808 N N . ARG A 1 101 ? 2.551 5.542 -7.262 1.00 73.81 101 ARG A N 1
ATOM 809 C CA . ARG A 1 101 ? 1.732 6.398 -6.408 1.00 73.81 101 ARG A CA 1
ATOM 810 C C . ARG A 1 101 ? 0.270 6.410 -6.843 1.00 73.81 101 ARG A C 1
ATOM 812 O O . ARG A 1 101 ? -0.592 6.393 -5.976 1.00 73.81 101 ARG A O 1
ATOM 819 N N . THR A 1 102 ? -0.019 6.425 -8.144 1.00 74.56 102 THR A N 1
ATOM 820 C CA . THR A 1 102 ? -1.395 6.436 -8.659 1.00 74.56 102 THR A CA 1
ATOM 821 C C . THR A 1 102 ? -2.100 5.139 -8.292 1.00 74.56 102 THR A C 1
ATOM 823 O O . THR A 1 102 ? -3.172 5.176 -7.700 1.00 74.56 102 THR A O 1
ATOM 826 N N . LEU A 1 103 ? -1.466 3.994 -8.555 1.00 75.62 103 LEU A N 1
ATOM 827 C CA . LEU A 1 103 ? -2.020 2.684 -8.217 1.00 75.62 103 LEU A CA 1
ATOM 828 C C . LEU A 1 103 ? -2.228 2.520 -6.707 1.00 75.62 103 LEU A C 1
ATOM 830 O O . LEU A 1 103 ? -3.300 2.104 -6.271 1.00 75.62 103 LEU A O 1
ATOM 834 N N . LEU A 1 104 ? -1.208 2.837 -5.904 1.00 80.12 104 LEU A N 1
ATOM 835 C CA . LEU A 1 104 ? -1.299 2.709 -4.452 1.00 80.12 104 LEU A CA 1
ATOM 836 C C . LEU A 1 104 ? -2.341 3.658 -3.871 1.00 80.12 104 LEU A C 1
ATOM 838 O O . LEU A 1 104 ? -3.104 3.237 -3.011 1.00 80.12 104 LEU A O 1
ATOM 842 N N . ASN A 1 105 ? -2.426 4.890 -4.369 1.00 86.75 105 ASN A N 1
ATOM 843 C CA . ASN A 1 105 ? -3.455 5.828 -3.947 1.00 86.75 105 ASN A CA 1
ATOM 844 C C . ASN A 1 105 ? -4.863 5.298 -4.257 1.00 86.75 105 ASN A C 1
ATOM 846 O O . ASN A 1 105 ? -5.699 5.265 -3.355 1.00 86.75 105 ASN A O 1
ATOM 850 N N . THR A 1 106 ? -5.096 4.788 -5.476 1.00 84.81 106 THR A N 1
ATOM 851 C CA . THR A 1 106 ? -6.371 4.152 -5.848 1.00 84.81 106 THR A CA 1
ATOM 852 C C . THR A 1 106 ? -6.734 3.020 -4.890 1.00 84.81 106 THR A C 1
ATOM 854 O O . THR A 1 106 ? -7.875 2.933 -4.451 1.00 84.81 106 THR A O 1
ATOM 857 N N . LEU A 1 107 ? -5.771 2.169 -4.524 1.00 84.94 107 LEU A N 1
ATOM 858 C CA . LEU A 1 107 ? -6.008 1.046 -3.615 1.00 84.94 107 LEU A CA 1
ATOM 859 C C . LEU A 1 107 ? -6.214 1.481 -2.160 1.00 84.94 107 LEU A C 1
ATOM 861 O O . LEU A 1 107 ? -7.024 0.879 -1.456 1.00 84.94 107 LEU A O 1
ATOM 865 N N . PHE A 1 108 ? -5.466 2.478 -1.690 1.00 89.69 108 PHE A N 1
ATOM 866 C CA . PHE A 1 108 ? -5.450 2.902 -0.289 1.00 89.69 108 PHE A CA 1
ATOM 867 C C . PHE A 1 108 ? -6.693 3.711 0.078 1.00 89.69 108 PHE A C 1
ATOM 869 O O . PHE A 1 108 ? -7.254 3.514 1.157 1.00 89.69 108 PHE A O 1
ATOM 876 N N . GLU A 1 109 ? -7.142 4.581 -0.826 1.00 92.12 109 GLU A N 1
ATOM 877 C CA . GLU A 1 109 ? -8.287 5.471 -0.606 1.00 92.12 109 GLU A CA 1
ATOM 878 C C . GLU A 1 109 ? -9.606 4.903 -1.144 1.00 92.12 109 GLU A C 1
ATOM 880 O O . GLU A 1 109 ? -10.650 5.540 -1.017 1.00 92.12 109 GLU A O 1
ATOM 885 N N . HIS A 1 110 ? -9.600 3.684 -1.689 1.00 91.50 110 HIS A N 1
ATOM 886 C CA . HIS A 1 110 ? -10.827 3.035 -2.131 1.00 91.50 110 HIS A CA 1
ATOM 887 C C . HIS A 1 110 ? -11.833 2.875 -0.981 1.00 91.50 110 HIS A C 1
ATOM 889 O O . HIS A 1 110 ? -11.474 2.542 0.157 1.00 91.50 110 HIS A O 1
ATOM 895 N N . LYS A 1 111 ? -13.126 3.014 -1.294 1.00 91.62 111 LYS A N 1
ATOM 896 C CA . LYS A 1 111 ? -14.228 2.834 -0.331 1.00 91.62 111 LYS A CA 1
ATOM 897 C C . LYS A 1 111 ? -14.214 1.451 0.335 1.00 91.62 111 LYS A C 1
ATOM 899 O O . LYS A 1 111 ? -14.496 1.346 1.524 1.00 91.62 111 LYS A O 1
ATOM 904 N N . ASN A 1 112 ? -13.814 0.420 -0.415 1.00 89.00 112 ASN A N 1
ATOM 905 C CA . ASN A 1 112 ? -13.759 -0.964 0.059 1.00 89.00 112 ASN A CA 1
ATOM 906 C C . ASN A 1 112 ? -12.423 -1.334 0.731 1.00 89.00 112 ASN A C 1
ATOM 908 O O . ASN A 1 112 ? -12.291 -2.437 1.260 1.00 89.00 112 ASN A O 1
ATOM 912 N N . CYS A 1 113 ? -11.429 -0.441 0.739 1.00 90.38 113 CYS A N 1
ATOM 913 C CA . CYS A 1 113 ? -10.219 -0.654 1.525 1.00 90.38 113 CYS A CA 1
ATOM 914 C C . CYS A 1 113 ? -10.582 -0.516 3.005 1.00 90.38 113 CYS A C 1
ATOM 916 O O . CYS A 1 113 ? -10.868 0.577 3.477 1.00 90.38 113 CYS A O 1
ATOM 918 N N . VAL A 1 114 ? -10.602 -1.617 3.752 1.00 91.00 114 VAL A N 1
ATOM 919 C CA . VAL A 1 114 ? -11.004 -1.594 5.166 1.00 91.00 114 VAL A CA 1
ATOM 920 C C . VAL A 1 114 ? -9.842 -1.172 6.051 1.00 91.00 114 VAL A C 1
ATOM 922 O O . VAL A 1 114 ? -10.024 -0.445 7.020 1.00 91.00 114 VAL A O 1
ATOM 925 N N . SER A 1 115 ? -8.640 -1.664 5.756 1.00 90.44 115 SER A N 1
ATOM 926 C CA . SER A 1 115 ? -7.455 -1.372 6.560 1.00 90.44 115 SER A CA 1
ATOM 927 C C . SER A 1 115 ? -6.161 -1.717 5.834 1.00 90.44 115 SER A C 1
ATOM 929 O O . SER A 1 115 ? -6.128 -2.575 4.948 1.00 90.44 115 SER A O 1
ATOM 931 N N . ILE A 1 116 ? -5.081 -1.077 6.267 1.00 89.44 116 ILE A N 1
ATOM 932 C CA . ILE A 1 116 ? -3.714 -1.291 5.813 1.00 89.44 116 ILE A CA 1
ATOM 933 C C . ILE A 1 116 ? -2.896 -1.722 7.019 1.00 89.44 116 ILE A C 1
ATOM 935 O O . ILE A 1 116 ? -2.748 -0.964 7.974 1.00 89.44 116 ILE A O 1
ATOM 939 N N . LYS A 1 117 ? -2.365 -2.942 6.973 1.00 89.06 117 LYS A N 1
ATOM 940 C CA . LYS A 1 117 ? -1.566 -3.535 8.041 1.00 89.06 117 LYS A CA 1
ATOM 941 C C . LYS A 1 117 ? -0.096 -3.627 7.612 1.00 89.06 117 LYS A C 1
ATOM 943 O O . LYS A 1 117 ? 0.248 -4.513 6.822 1.00 89.06 117 LYS A O 1
ATOM 948 N N . PRO A 1 118 ? 0.763 -2.723 8.113 1.00 86.25 118 PRO A N 1
ATOM 949 C CA . PRO A 1 118 ? 2.198 -2.800 7.909 1.00 86.25 118 PRO A CA 1
ATOM 950 C C . PRO A 1 118 ? 2.804 -3.974 8.679 1.00 86.25 118 PRO A C 1
ATOM 952 O O . PRO A 1 118 ? 2.457 -4.234 9.831 1.00 86.25 118 PRO A O 1
ATOM 955 N N . TYR A 1 119 ? 3.752 -4.650 8.050 1.00 83.44 119 TYR A N 1
ATOM 956 C CA . TYR A 1 119 ? 4.701 -5.523 8.714 1.00 83.44 119 TYR A CA 1
ATOM 957 C C . TYR A 1 119 ? 6.055 -4.841 8.739 1.00 83.44 119 TYR A C 1
ATOM 959 O O . TYR A 1 119 ? 6.532 -4.355 7.712 1.00 83.44 119 TYR A O 1
ATOM 967 N N . TYR A 1 120 ? 6.663 -4.837 9.912 1.00 83.50 120 TYR A N 1
ATOM 968 C CA . TYR A 1 120 ? 7.867 -4.079 10.199 1.00 83.50 120 TYR A CA 1
ATOM 969 C C . TYR A 1 120 ? 9.022 -5.020 10.569 1.00 83.50 120 TYR A C 1
ATOM 971 O O . TYR A 1 120 ? 8.815 -6.201 10.849 1.00 83.50 120 TYR A O 1
ATOM 979 N N . TYR A 1 121 ? 10.249 -4.528 10.474 1.00 82.00 121 TYR A N 1
ATOM 980 C CA . TYR A 1 121 ? 11.447 -5.219 10.924 1.00 82.00 121 TYR A CA 1
ATOM 981 C C . TYR A 1 121 ? 11.780 -4.731 12.331 1.00 82.00 121 TYR A C 1
ATOM 983 O O . TYR A 1 121 ? 11.815 -3.527 12.570 1.00 82.00 121 TYR A O 1
ATOM 991 N N . GLU A 1 122 ? 12.022 -5.679 13.229 1.00 85.44 122 GLU A N 1
ATOM 992 C CA . GLU A 1 122 ? 12.569 -5.453 14.568 1.00 85.44 122 GLU A CA 1
ATOM 993 C C . GLU A 1 122 ? 13.996 -5.986 14.590 1.00 85.44 122 GLU A C 1
ATOM 995 O O . GLU A 1 122 ? 14.263 -7.050 14.035 1.00 85.44 122 GLU A O 1
ATOM 1000 N N . TRP A 1 123 ? 14.922 -5.274 15.206 1.00 83.75 123 TRP A N 1
ATOM 1001 C CA . TRP A 1 123 ? 16.269 -5.777 15.431 1.00 83.75 123 TRP A CA 1
ATOM 1002 C C . TRP A 1 123 ? 16.734 -5.404 16.828 1.00 83.75 123 TRP A C 1
ATOM 1004 O O . TRP A 1 123 ? 16.204 -4.492 17.465 1.00 83.75 123 TRP A O 1
ATOM 1014 N N . THR A 1 124 ? 17.716 -6.160 17.298 1.00 83.44 124 THR A N 1
ATOM 1015 C CA . THR A 1 124 ? 18.398 -5.885 18.554 1.00 83.44 124 THR A CA 1
ATOM 1016 C C . THR A 1 124 ? 19.791 -5.378 18.225 1.00 83.44 124 THR A C 1
ATOM 1018 O O . THR A 1 124 ? 20.514 -6.012 17.450 1.00 83.44 124 THR A O 1
ATOM 1021 N N . ASP A 1 125 ? 20.123 -4.217 18.772 1.00 80.94 125 ASP A N 1
ATOM 1022 C CA . ASP A 1 125 ? 21.436 -3.600 18.648 1.00 80.94 125 ASP A CA 1
ATOM 1023 C C . ASP A 1 125 ? 22.462 -4.353 19.517 1.00 80.94 125 ASP A C 1
ATOM 1025 O O . ASP A 1 125 ? 22.098 -5.154 20.381 1.00 80.94 125 ASP A O 1
ATOM 1029 N N . GLU A 1 126 ? 23.757 -4.118 19.293 1.00 78.88 126 GLU A N 1
ATOM 1030 C CA . GLU A 1 126 ? 24.843 -4.831 19.997 1.00 78.88 126 GLU A CA 1
ATOM 1031 C C . GLU A 1 126 ? 24.816 -4.610 21.523 1.00 78.88 126 GLU A C 1
ATOM 1033 O O . GLU A 1 126 ? 25.262 -5.463 22.284 1.00 78.88 126 GLU A O 1
ATOM 1038 N N . GLU A 1 127 ? 24.201 -3.514 21.972 1.00 79.88 127 GLU A N 1
ATOM 1039 C CA . GLU A 1 127 ? 23.993 -3.165 23.384 1.00 79.88 127 GLU A CA 1
ATOM 1040 C C . GLU A 1 127 ? 22.698 -3.756 23.984 1.00 79.88 127 GLU A C 1
ATOM 1042 O O . GLU A 1 127 ? 22.334 -3.450 25.118 1.00 79.88 127 GLU A O 1
ATOM 1047 N N . GLY A 1 128 ? 21.963 -4.587 23.235 1.00 76.00 128 GLY A N 1
ATOM 1048 C CA . GLY A 1 128 ? 20.687 -5.162 23.678 1.00 76.00 128 GLY A CA 1
ATOM 1049 C C . GLY A 1 128 ? 19.477 -4.231 23.522 1.00 76.00 128 GLY A C 1
ATOM 1050 O O . GLY A 1 128 ? 18.381 -4.572 23.967 1.00 76.00 128 GLY A O 1
ATOM 1051 N N . GLY A 1 129 ? 19.640 -3.072 22.878 1.00 81.62 129 GLY A N 1
ATOM 1052 C CA . GLY A 1 129 ? 18.541 -2.160 22.554 1.00 81.62 129 GLY A CA 1
ATOM 1053 C C . GLY A 1 129 ? 17.597 -2.751 21.504 1.00 81.62 129 GLY A C 1
ATOM 1054 O O . GLY A 1 129 ? 18.052 -3.293 20.501 1.00 81.62 129 GLY A O 1
ATOM 1055 N N . HIS A 1 130 ? 16.283 -2.661 21.721 1.00 80.62 130 HIS A N 1
ATOM 1056 C CA . HIS A 1 130 ? 15.278 -3.070 20.735 1.00 80.62 130 HIS A CA 1
ATOM 1057 C C . HIS A 1 130 ? 14.882 -1.884 19.852 1.00 80.62 130 HIS A C 1
ATOM 1059 O O . HIS A 1 130 ? 14.324 -0.902 20.342 1.00 80.62 130 HIS A O 1
ATOM 1065 N N . SER A 1 131 ? 15.117 -2.019 18.550 1.00 84.94 131 SER A N 1
ATOM 1066 C CA . SER A 1 131 ? 14.847 -0.999 17.538 1.00 84.94 131 SER A CA 1
ATOM 1067 C C . SER A 1 131 ? 13.936 -1.555 16.437 1.00 84.94 131 SER A C 1
ATOM 1069 O O . SER A 1 131 ? 13.923 -2.757 16.159 1.00 84.94 131 SER A O 1
ATOM 1071 N N . ASP A 1 132 ? 13.148 -0.689 15.795 1.00 86.88 132 ASP A N 1
ATOM 1072 C CA . ASP A 1 132 ? 12.288 -1.078 14.677 1.00 86.88 132 ASP A CA 1
ATOM 1073 C C . ASP A 1 132 ? 12.089 0.028 13.638 1.00 86.88 132 ASP A C 1
ATOM 1075 O O . ASP A 1 132 ? 12.288 1.215 13.891 1.00 86.88 132 ASP A O 1
ATOM 1079 N N . ASN A 1 133 ? 11.659 -0.370 12.442 1.00 84.44 133 ASN 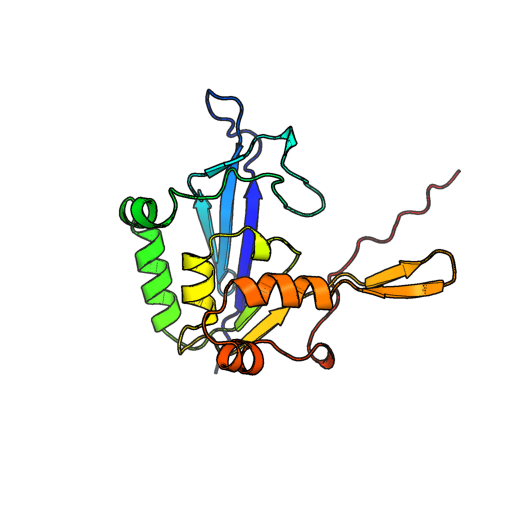A N 1
ATOM 1080 C CA . ASN A 1 133 ? 11.446 0.533 11.308 1.00 84.44 133 ASN A CA 1
ATOM 1081 C C . ASN A 1 133 ? 9.972 0.929 11.094 1.00 84.44 133 ASN A C 1
ATOM 1083 O O . ASN A 1 133 ? 9.621 1.401 10.006 1.00 84.44 133 ASN A O 1
ATOM 1087 N N . TYR A 1 134 ? 9.082 0.714 12.071 1.00 86.06 134 TYR A N 1
ATOM 1088 C CA . TYR A 1 134 ? 7.644 0.910 11.868 1.00 86.06 134 TYR A CA 1
ATOM 1089 C C . TYR A 1 134 ? 7.325 2.339 11.407 1.00 86.06 134 TYR A C 1
ATOM 1091 O O . TYR A 1 134 ? 6.574 2.537 10.451 1.00 86.06 134 TYR A O 1
ATOM 1099 N N . ILE A 1 135 ? 7.951 3.338 12.036 1.00 86.06 135 ILE A N 1
ATOM 1100 C CA . ILE A 1 135 ? 7.751 4.757 11.709 1.00 86.06 135 ILE A CA 1
ATOM 1101 C C . ILE A 1 135 ? 8.175 5.075 10.271 1.00 86.06 135 ILE A C 1
ATOM 1103 O O . ILE A 1 135 ? 7.439 5.763 9.562 1.00 86.06 135 ILE A O 1
ATOM 1107 N N . GLU A 1 136 ? 9.302 4.533 9.802 1.00 82.94 136 GLU A N 1
ATOM 1108 C CA . GLU A 1 136 ? 9.757 4.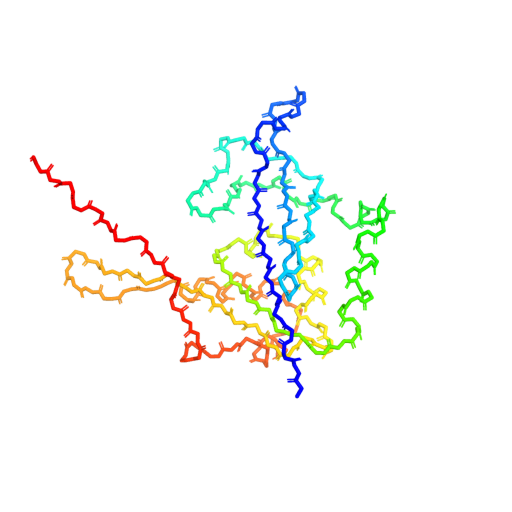720 8.417 1.00 82.94 136 GLU A CA 1
ATOM 1109 C C . GLU A 1 136 ? 8.736 4.145 7.422 1.00 82.94 136 GLU A C 1
ATOM 1111 O O . GLU A 1 136 ? 8.439 4.748 6.388 1.00 82.94 136 GLU A O 1
ATOM 1116 N N . ILE A 1 137 ? 8.145 2.989 7.738 1.00 82.94 137 ILE A N 1
ATOM 1117 C CA . ILE A 1 137 ? 7.118 2.375 6.893 1.00 82.94 137 ILE A CA 1
ATOM 1118 C C . ILE A 1 137 ? 5.873 3.263 6.828 1.00 82.94 137 ILE A C 1
ATOM 1120 O O . ILE A 1 137 ? 5.380 3.524 5.730 1.00 82.94 137 ILE A O 1
ATOM 1124 N N . ILE A 1 138 ? 5.396 3.784 7.962 1.00 86.50 138 ILE A N 1
ATOM 1125 C CA . ILE A 1 138 ? 4.243 4.696 7.979 1.00 86.50 138 ILE A CA 1
ATOM 1126 C C . ILE A 1 138 ? 4.518 5.961 7.163 1.00 86.50 138 ILE A C 1
ATOM 1128 O O . ILE A 1 138 ? 3.672 6.363 6.364 1.00 86.50 138 ILE A O 1
ATOM 1132 N N . GLN A 1 139 ? 5.708 6.553 7.292 1.00 84.62 139 GLN A N 1
ATOM 1133 C CA . GLN A 1 139 ? 6.111 7.718 6.498 1.00 84.62 139 GLN A CA 1
ATOM 1134 C C . GLN A 1 139 ? 6.146 7.429 4.991 1.00 84.62 139 GLN A C 1
ATOM 1136 O O . GLN A 1 139 ? 5.839 8.300 4.182 1.00 84.62 139 GLN A O 1
ATOM 1141 N N . ASN A 1 140 ? 6.516 6.214 4.588 1.00 79.62 140 ASN A N 1
ATOM 1142 C CA . ASN A 1 140 ? 6.493 5.817 3.181 1.00 79.62 140 ASN A CA 1
ATOM 1143 C C . ASN A 1 140 ? 5.066 5.575 2.673 1.00 79.62 140 ASN A C 1
ATOM 1145 O O . ASN A 1 140 ? 4.751 5.908 1.531 1.00 79.62 140 ASN A O 1
ATOM 1149 N N . ILE A 1 141 ? 4.193 5.013 3.510 1.00 83.31 141 ILE A N 1
ATOM 1150 C CA . ILE A 1 141 ? 2.783 4.790 3.180 1.00 83.31 141 ILE A CA 1
ATOM 1151 C C . ILE A 1 141 ? 2.055 6.127 3.024 1.00 83.31 141 ILE A C 1
ATOM 1153 O O . ILE A 1 141 ? 1.329 6.300 2.046 1.00 83.31 141 ILE A O 1
ATOM 1157 N N . SER A 1 142 ? 2.277 7.079 3.936 1.00 86.56 142 SER A N 1
ATOM 1158 C CA . SER A 1 142 ? 1.563 8.362 3.959 1.00 86.56 142 SER A CA 1
ATOM 1159 C C . SER A 1 142 ? 1.737 9.174 2.672 1.00 86.56 142 SER A C 1
ATOM 1161 O O . SER A 1 142 ? 0.799 9.837 2.243 1.00 86.56 142 SER A O 1
ATOM 1163 N N . ARG A 1 143 ? 2.875 9.046 1.976 1.00 84.19 143 ARG A N 1
ATOM 1164 C CA . ARG A 1 143 ? 3.131 9.691 0.669 1.00 84.19 143 ARG A CA 1
ATOM 1165 C C . ARG A 1 143 ? 2.161 9.262 -0.441 1.00 84.19 143 ARG A C 1
ATOM 1167 O O . ARG A 1 143 ? 2.050 9.949 -1.456 1.00 84.19 143 ARG A O 1
ATOM 1174 N N . ASN A 1 144 ? 1.480 8.129 -0.266 1.00 83.50 144 ASN A N 1
ATOM 1175 C CA . ASN A 1 144 ? 0.506 7.591 -1.217 1.00 83.50 144 ASN A CA 1
ATOM 1176 C C . ASN A 1 144 ? -0.943 7.994 -0.892 1.00 83.50 144 ASN A C 1
ATOM 1178 O O . ASN A 1 144 ? -1.857 7.610 -1.618 1.00 83.50 144 ASN A O 1
ATOM 1182 N N . PHE A 1 145 ? -1.167 8.761 0.175 1.00 88.44 145 PHE A N 1
ATOM 1183 C CA . PHE A 1 145 ? -2.474 9.302 0.533 1.00 88.44 145 PHE A CA 1
ATOM 1184 C C . PHE A 1 145 ? -2.591 10.765 0.107 1.00 88.44 145 PHE A C 1
ATOM 1186 O O . PHE A 1 145 ? -1.650 11.544 0.251 1.00 88.44 145 PHE A O 1
ATOM 1193 N N . ASN A 1 146 ? -3.772 11.141 -0.368 1.00 89.31 146 ASN A N 1
ATOM 1194 C CA . ASN A 1 146 ? -4.175 12.532 -0.532 1.00 89.31 146 ASN A CA 1
ATOM 1195 C C . ASN A 1 146 ? -4.838 13.043 0.756 1.00 89.31 146 ASN A C 1
ATOM 1197 O O . ASN A 1 146 ? -4.612 14.180 1.162 1.00 89.31 146 ASN A O 1
ATOM 1201 N N . SER A 1 147 ? -5.617 12.192 1.436 1.00 91.44 147 SER A N 1
ATOM 1202 C CA . SER A 1 147 ? -6.276 12.515 2.702 1.00 91.44 147 SER A CA 1
ATOM 1203 C C . SER A 1 147 ? -5.537 11.909 3.892 1.00 91.44 147 SER A C 1
ATOM 1205 O O . SER A 1 147 ? -5.543 10.699 4.122 1.00 91.44 147 SER A O 1
ATOM 1207 N N . MET A 1 148 ? -4.946 12.774 4.721 1.00 90.31 148 MET A N 1
ATOM 1208 C CA . MET A 1 148 ? -4.313 12.359 5.981 1.00 90.31 148 MET A CA 1
ATOM 1209 C C . MET A 1 148 ? -5.322 11.836 7.011 1.00 90.31 148 MET A C 1
ATOM 1211 O O . MET A 1 148 ? -4.939 11.098 7.918 1.00 90.31 148 MET A O 1
ATOM 1215 N N . GLN A 1 149 ? -6.599 12.205 6.886 1.00 92.94 149 GLN A N 1
ATOM 1216 C CA . GLN A 1 149 ? -7.665 11.641 7.709 1.00 92.94 149 GLN A CA 1
ATOM 1217 C C . GLN A 1 149 ? -7.912 10.180 7.326 1.00 92.94 149 GLN A C 1
ATOM 1219 O O . GLN A 1 149 ? -7.767 9.312 8.180 1.00 92.94 149 GLN A O 1
ATOM 1224 N N . LEU A 1 150 ? -8.131 9.898 6.034 1.00 92.25 150 LEU A N 1
ATOM 1225 C CA . LEU A 1 150 ? -8.267 8.519 5.552 1.00 92.25 150 LEU A CA 1
ATOM 1226 C C . LEU A 1 150 ? -7.026 7.690 5.879 1.00 92.25 150 LEU A C 1
ATOM 1228 O O . LEU A 1 150 ? -7.147 6.535 6.266 1.00 92.25 150 LEU A O 1
ATOM 1232 N N . MET A 1 151 ? -5.830 8.274 5.791 1.00 92.81 151 MET A N 1
ATOM 1233 C CA . MET A 1 151 ? -4.606 7.590 6.199 1.00 92.81 151 MET A CA 1
ATOM 1234 C C . MET A 1 151 ? -4.678 7.106 7.657 1.00 92.81 151 MET A C 1
ATOM 1236 O O . MET A 1 151 ? -4.361 5.947 7.926 1.00 92.81 151 MET A O 1
ATOM 1240 N N . ARG A 1 152 ? -5.120 7.958 8.593 1.00 91.81 152 ARG A N 1
ATOM 1241 C CA . ARG A 1 152 ? -5.271 7.584 10.011 1.00 91.81 152 ARG A CA 1
ATOM 1242 C C . ARG A 1 152 ? -6.380 6.554 10.232 1.00 91.81 152 ARG A C 1
ATOM 1244 O O . ARG A 1 152 ? -6.215 5.696 11.090 1.00 91.81 152 ARG A O 1
ATOM 1251 N N . ASP A 1 153 ? -7.447 6.599 9.438 1.00 92.44 153 ASP A N 1
ATOM 1252 C CA . ASP A 1 153 ? -8.565 5.652 9.536 1.00 92.44 153 ASP A CA 1
ATOM 1253 C C . ASP A 1 153 ? -8.219 4.269 8.958 1.00 92.44 153 ASP A C 1
ATOM 1255 O O . ASP A 1 153 ? -8.743 3.245 9.397 1.00 92.44 153 ASP A O 1
ATOM 1259 N N . ARG A 1 154 ? -7.343 4.220 7.945 1.00 91.75 154 ARG A N 1
ATOM 1260 C CA . ARG A 1 154 ? -6.974 2.987 7.234 1.00 91.75 154 ARG A CA 1
ATOM 1261 C C . ARG A 1 154 ? -5.779 2.282 7.861 1.00 91.75 154 ARG A C 1
ATOM 1263 O O . ARG A 1 154 ? -5.770 1.051 7.914 1.00 91.75 154 ARG A O 1
ATOM 1270 N N . ILE A 1 155 ? -4.745 3.018 8.268 1.00 91.81 155 ILE A N 1
ATOM 1271 C CA . ILE A 1 155 ? -3.518 2.416 8.798 1.00 91.81 155 ILE A CA 1
ATOM 1272 C C . ILE A 1 155 ? -3.785 1.869 10.197 1.00 91.81 155 ILE A C 1
ATOM 1274 O O . ILE A 1 155 ? -4.143 2.594 11.121 1.00 91.81 155 ILE A O 1
ATOM 1278 N N . VAL A 1 156 ? -3.569 0.567 10.358 1.00 90.94 156 VAL A N 1
ATOM 1279 C CA . VAL A 1 156 ? -3.782 -0.109 11.635 1.00 90.94 156 VAL A CA 1
ATOM 1280 C C . VAL A 1 156 ? -2.687 0.287 12.631 1.00 90.94 156 VAL A C 1
ATOM 1282 O O . VAL A 1 156 ? -1.521 0.392 12.265 1.00 90.94 156 VAL A O 1
ATOM 1285 N N . ASN A 1 157 ? -3.048 0.464 13.906 1.00 89.00 157 ASN A N 1
ATOM 1286 C CA . ASN A 1 157 ? -2.094 0.716 14.989 1.00 89.00 157 ASN A CA 1
ATOM 1287 C C . ASN A 1 157 ? -1.028 -0.400 15.099 1.00 89.00 157 ASN A C 1
ATOM 1289 O O . ASN A 1 157 ? -1.325 -1.583 14.889 1.00 89.00 157 ASN A O 1
ATOM 1293 N N . LYS A 1 158 ? 0.199 -0.025 15.493 1.00 87.12 158 LYS A N 1
ATOM 1294 C CA . LYS A 1 158 ? 1.346 -0.928 15.682 1.00 87.12 158 LYS A CA 1
ATOM 1295 C C . LYS A 1 158 ? 1.027 -2.136 16.567 1.00 87.12 158 LYS A C 1
ATOM 1297 O O . LYS A 1 158 ? 1.463 -3.233 16.243 1.00 87.12 158 LYS A O 1
ATOM 1302 N N . LEU A 1 159 ? 0.209 -1.970 17.610 1.00 86.44 159 LEU A N 1
ATOM 1303 C CA . LEU A 1 159 ? -0.201 -3.053 18.519 1.00 86.44 159 LEU A CA 1
ATOM 1304 C C . LEU A 1 159 ? -0.911 -4.215 17.809 1.00 86.44 159 LEU A C 1
ATOM 1306 O O . LEU A 1 159 ? -0.866 -5.351 18.272 1.00 86.44 159 LEU A O 1
ATOM 1310 N N . TYR A 1 160 ? -1.558 -3.951 16.673 1.00 85.56 160 TYR A N 1
ATOM 1311 C CA . TYR A 1 160 ? -2.213 -4.981 15.864 1.00 85.56 160 TYR A CA 1
ATOM 1312 C C . TYR A 1 160 ? -1.373 -5.403 14.653 1.00 85.56 160 TYR A C 1
ATOM 1314 O O . TYR A 1 160 ? -1.822 -6.227 13.844 1.00 85.56 160 TYR A O 1
ATOM 1322 N N . CYS A 1 161 ? -0.175 -4.842 14.498 1.00 85.31 161 CYS A N 1
ATOM 1323 C CA . CYS A 1 161 ? 0.798 -5.213 13.481 1.00 85.31 161 CYS A CA 1
ATOM 1324 C C . CYS A 1 161 ? 1.666 -6.375 13.976 1.00 85.31 161 CYS A C 1
ATOM 1326 O O . CYS A 1 161 ? 1.551 -6.816 15.116 1.00 85.31 161 CYS A O 1
ATOM 1328 N N . ARG A 1 162 ? 2.468 -6.957 13.083 1.00 82.25 162 ARG A N 1
ATOM 1329 C CA . ARG A 1 162 ? 3.402 -8.026 13.450 1.00 82.25 162 ARG A CA 1
ATOM 1330 C C . ARG A 1 162 ? 4.761 -7.768 12.809 1.00 82.25 162 ARG A C 1
ATOM 1332 O O . ARG A 1 162 ? 4.780 -7.287 11.669 1.00 82.25 162 ARG A O 1
ATOM 1339 N N . PRO A 1 163 ? 5.860 -8.130 13.485 1.00 83.38 163 PRO A N 1
ATOM 1340 C CA . PRO A 1 163 ? 7.159 -8.148 12.846 1.00 83.38 163 PRO A CA 1
ATOM 1341 C C . PRO A 1 163 ? 7.181 -9.182 11.713 1.00 83.38 163 PRO A C 1
ATOM 1343 O O . PRO A 1 163 ? 6.506 -10.218 11.763 1.00 83.38 163 PRO A O 1
ATOM 1346 N N . LEU A 1 164 ? 7.932 -8.887 10.655 1.00 78.00 164 LEU A N 1
ATOM 1347 C CA . LEU A 1 164 ? 8.227 -9.844 9.592 1.00 78.00 164 LEU A CA 1
ATOM 1348 C C . LEU A 1 164 ? 9.109 -10.970 10.149 1.00 78.00 164 LEU A C 1
ATOM 1350 O O . LEU A 1 164 ? 10.095 -10.667 10.820 1.00 78.00 164 LEU A O 1
ATOM 1354 N N . PRO A 1 165 ? 8.815 -12.251 9.847 1.00 71.62 165 PRO A N 1
ATOM 1355 C CA . PRO A 1 165 ? 9.689 -13.355 10.224 1.00 71.62 165 PRO A CA 1
ATOM 1356 C C . PRO A 1 165 ? 11.092 -13.140 9.649 1.00 71.62 165 PRO A C 1
ATOM 1358 O O . PRO A 1 165 ? 11.280 -13.146 8.430 1.00 71.62 165 PRO A O 1
ATOM 1361 N N . GLN A 1 166 ? 12.073 -12.935 10.524 1.00 65.81 166 GLN A N 1
ATOM 1362 C CA . GLN A 1 166 ? 13.472 -12.822 10.133 1.00 65.81 166 GLN A CA 1
ATOM 1363 C C . GLN A 1 166 ? 14.117 -14.202 10.180 1.00 65.81 166 GLN A C 1
ATOM 1365 O O . GLN A 1 166 ? 13.858 -14.989 11.091 1.00 65.81 166 GLN A O 1
ATOM 1370 N N . LYS A 1 167 ? 14.969 -14.512 9.197 1.00 54.97 167 LYS A N 1
ATOM 1371 C CA . LYS A 1 167 ? 15.867 -15.658 9.349 1.00 54.97 167 LYS A CA 1
ATOM 1372 C C . LYS A 1 167 ? 16.805 -15.343 10.520 1.00 54.97 167 LYS A C 1
ATOM 1374 O O . LYS A 1 167 ? 17.350 -14.237 10.523 1.00 54.97 167 LYS A O 1
ATOM 1379 N N . PRO A 1 168 ? 17.016 -16.268 11.473 1.00 50.16 168 PRO A N 1
ATOM 1380 C CA . PRO A 1 168 ? 18.049 -16.081 12.480 1.00 50.16 168 PRO A CA 1
ATOM 1381 C C . PRO A 1 168 ? 19.366 -15.779 11.761 1.00 50.16 168 PRO A C 1
ATOM 1383 O O . PRO A 1 168 ? 19.675 -16.432 10.757 1.00 50.16 168 PRO A O 1
ATOM 1386 N N . LYS A 1 169 ? 20.132 -14.787 12.236 1.00 50.78 169 LYS A N 1
ATOM 1387 C CA . LYS A 1 169 ? 21.540 -14.675 11.841 1.00 50.78 169 LYS A CA 1
ATOM 1388 C C . LYS A 1 169 ? 22.172 -16.004 12.246 1.00 50.78 169 LYS A C 1
ATOM 1390 O O . LYS A 1 169 ? 22.287 -16.283 13.434 1.00 50.78 169 LYS A O 1
ATOM 1395 N N . VAL A 1 170 ? 22.485 -16.858 11.273 1.00 43.69 170 VAL A N 1
ATOM 1396 C CA . VAL A 1 170 ? 23.295 -18.049 11.523 1.00 43.69 170 VAL A CA 1
ATOM 1397 C C . VAL A 1 170 ? 24.600 -17.503 12.083 1.00 43.69 170 VAL A C 1
ATOM 1399 O O . VAL A 1 170 ? 25.289 -16.761 11.381 1.00 43.69 170 VAL A O 1
ATOM 1402 N N . ALA A 1 171 ? 24.868 -17.761 13.364 1.00 40.22 171 ALA A N 1
ATOM 1403 C CA . ALA A 1 171 ? 26.165 -17.472 13.947 1.00 40.22 171 ALA A CA 1
ATOM 1404 C C . ALA A 1 171 ? 27.194 -18.162 13.049 1.00 40.22 171 ALA A C 1
ATOM 1406 O O . ALA A 1 171 ? 27.067 -19.360 12.785 1.00 40.22 171 ALA A O 1
ATOM 1407 N N . ALA A 1 172 ? 28.132 -17.393 12.499 1.00 40.94 172 ALA A N 1
ATOM 1408 C CA . ALA A 1 172 ? 29.296 -17.980 11.867 1.00 40.94 172 ALA A CA 1
ATOM 1409 C C . ALA A 1 172 ? 29.965 -18.830 12.950 1.00 40.94 172 ALA A C 1
ATOM 1411 O O . ALA A 1 172 ? 30.406 -18.299 13.965 1.00 40.94 172 ALA A O 1
ATOM 1412 N N . ILE A 1 173 ? 29.897 -20.146 12.785 1.00 42.22 173 ILE A N 1
ATOM 1413 C CA . ILE A 1 173 ? 30.696 -21.074 13.571 1.00 42.22 173 ILE A CA 1
ATOM 1414 C C . ILE A 1 173 ? 32.117 -20.868 13.044 1.00 42.22 173 ILE A C 1
ATOM 1416 O O . ILE A 1 173 ? 32.322 -20.985 11.833 1.00 42.22 173 ILE A O 1
ATOM 1420 N N . GLU A 1 174 ? 33.014 -20.437 13.933 1.00 38.91 174 GLU A N 1
ATOM 1421 C CA . GLU A 1 174 ? 34.458 -20.306 13.686 1.00 38.91 174 GLU A CA 1
ATOM 1422 C C . GLU A 1 174 ? 35.083 -21.615 13.186 1.00 38.91 174 GLU A C 1
ATOM 1424 O O . GLU A 1 174 ? 34.639 -22.702 13.630 1.00 38.91 174 GLU A O 1
#

Secondary structure (DSSP, 8-state):
---EEEEEEEEE-TT---TTSPEEEEEEEEETTEEEEEEEEEEE-GGGEETTTTEE-SSTTSSSHHHHGGGSTHHHHHHHHHHHS-EEEEEESSGGGTS-HHHHHHHHS-TTEEEEEEEE-EEE-TTS-EEE-HHHHHHHHHTT-S-HHHHHHHBPPGGG-EE--PPP------

Sequence (174 aa):
MSRSTFKILFYVKKGSERANGYLPLMCRLTVDGEIKQFSCKLDVPPKLWDVKTARATGSYLTNIKSIRYLETDNYRQLLQFIDTGPYQIYIMGHSCGNSDRTLLNTLFEHKNCVSIKPYYYEWTDEEGGHSDNYIEIIQNISRNFNSMQLMRDRIVNKLYCRPLPQKPKVAAIE

pLDDT: mean 70.14, std 15.37, range [38.91, 92.94]

Radius of gyration: 17.45 Å; chains: 1; bounding box: 52×34×48 Å

Organism: NCBI:txid328813

Foldseek 3Di:
DDAKEWEKDWAWDPPPQDPVRFTFIKIWIAINNDTDIDTQPFTAHPVQADPVQREGDDDRLDPDRPVVCVVDCVVVVVVVVLVPAAHEYEAEGQHLLSPPLVVLLCQQPDPRHQAYAYAWAWDADPVRDIDICVVSSLVSSVSSYPDPVSSVRHYDDPVPHYHDDDDPPPPPDD

=== Feature glossary ===
Legend for the data blocks above and below:

— What the protein is —

Sequence gives the chain of amino acids in standard one-letter code (A=alanine, C=cysteine, …, Y=tyrosine), read N→C. It is the only feature that is directly encoded by the gene; all structural features are derived from the folded form of this sequence.

The annotation block draws on four external resources. InterPro: which protein families and domains the sequence belongs to. GO: standardized terms for what the protein does, what process it participates in, and where in the cell it acts. CATH: which structural fold it has in the CATH hierarchy. Organism: the species of origin.

— Where its atoms are —

Atomic coordinates in PDBx/mmCIF format — the same representation the Protein Data Bank distributes. Each line of the _atom_site loop places one backbone atom in Cartesian space (units: ångströms, origin: arbitrary).

Six rendered views show the 3D structure from the faces of a cube — i.e. along ±x, ±y, ±z. Rendering representation is drawn randomly per protein from cartoon (secondary-structure ribbons), sticks (backbone bonds), or molecular surface; coloring is either N→C rainbow (blue at the N-terminus through red at the C-terminus) or one color per chain.

— Local backbone conformation —

DSSP 8-state secondary structure assigns each residue one of H (α-helix), G (3₁₀-helix), I (π-helix), E (extended β-strand), B (isolated β-bridge), T (hydrogen-bonded turn), S (bend), or '-' (coil). The assignment is computed from backbone hydrogen-bond geometry via the Kabsch–Sander algorithm.

P-SEA three-state annotation labels each residue as helix, strand, or coil based purely on the geometry of the Cα trace. It serves as a fallback when the full backbone (and thus DSSP) is unavailable.

φ (phi) and ψ (psi) are the two rotatable backbone dihedrals per residue: φ is the C(i-1)–N–Cα–C torsion, ψ is the N–Cα–C–N(i+1) torsion, both in degrees on (−180°, 180°]. α-helical residues cluster near (−60°, −45°); β-strand residues near (−120°, +130°). A Ramachandran plot is simply a scatter of (φ, ψ) for every residue.

— Global shape and packing —

Radius of gyration (Rg) is the root-mean-square distance of Cα atoms from their centroid — a single number for overall size and compactness. A globular domain of N residues has Rg ≈ 2.2·N^0.38 Å; an extended or disordered chain has a much larger Rg. The Cα contact count is the number of residue pairs whose Cα atoms are within 8 Å and are more than four positions apart in sequence — a standard proxy for tertiary packing density. The bounding box is the smallest axis-aligned box enclosing all Cα atoms.

Accessible surface area quantif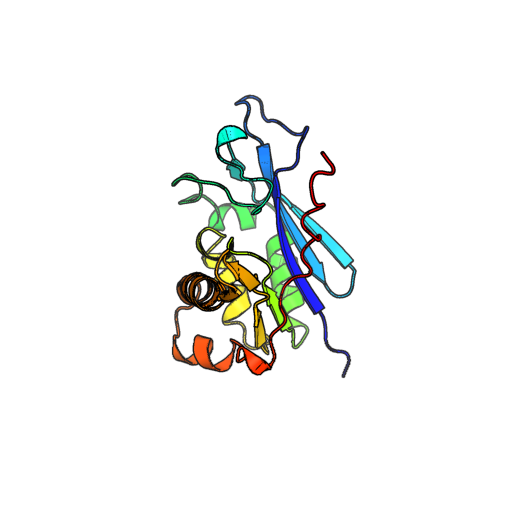ies burial. A residue with SASA near zero is packed into the hydrophobic core; one with SASA >100 Å² sits on the surface. Computed here via the Shrake–Rupley numerical algorithm with a 1.4 Å probe.

The contact map is a binary N×N matrix image: pixel (i, j) is dark where Cα_i and Cα_j are within 8 Å and |i−j|>4. Because the |i−j|>4 filter removes local helical contacts, off-diagonal stripes parallel to the main diagonal indicate parallel β-sheets; stripes perpendicular to it indicate antiparallel β-sheets. The Ramachandran plot scatters every residue's (φ, ψ) pair against the sterically allowed regions. The PAE heatmap renders the predicted-aligned-error matrix.

— Structural neighborhood —

A 3Di character summarizes, for each residue, the relative orientation of the Cα frame of its nearest spatial neighbor. Because it encodes fold topology rather than chemistry, 3Di alignments detect remote structural similarity that sequence alignment misses.

Structural nearest neighbors (via Foldseek easy-search vs the PDB). Reported per hit: target PDB id, E-value, and alignment TM-score. A TM-score above ~0.5 is the conventional threshold for 'same fold'.

— Confidence and disorder —

For AlphaFold models, the B-factor field carries pLDDT — the model's own estimate of local accuracy on a 0–100 scale. Regions with pLDDT<50 should be treated as essentially unmodeled; they often correspond to intrinsically disordered segments.

B-factor (Debye–Waller factor) reflects atomic displacement in the crystal lattice. It is an experimental observable (units Å²), not a prediction; low values mean the atom is pinned down, high values mean it moves or is heterogeneous across the crystal.

Predicted Aligned Error (PAE) is an AlphaFold confidence matrix: entry (i, j) is the expected error in the position of residue j, in ångströms, when the prediction is superimposed on the true structure at residue i. Low PAE within a block of residues means that block is internally rigid and well-predicted; high PAE between two blocks means their relative placement is uncertain even if each block individually is confident.